Protein AF-A0A845TXY7-F1 (afdb_monomer_lite)

Secondary structure (DSSP, 8-state):
---HHHHHHHHHHSHHHHHHHHHHHHHHHHHHHHHIIIIIS-GGG--HHHHHHHHHHHHHHHHHHHHHHHHHHHH---HHHHHHHHHHHHHHHHHHHHHHHHHHHHHHHHHH--

pLDDT: mean 74.2, std 10.4, range [35.03, 87.12]

Structure (mmCIF, N/CA/C/O backbone):
data_AF-A0A845TXY7-F1
#
_entry.id   AF-A0A845TXY7-F1
#
loop_
_atom_site.group_PDB
_atom_site.id
_atom_site.type_symbol
_atom_site.label_atom_id
_atom_site.label_alt_id
_atom_site.label_comp_id
_atom_site.label_asym_id
_atom_site.label_entity_id
_atom_site.label_seq_id
_atom_site.pdbx_PDB_ins_code
_atom_site.Cartn_x
_atom_site.Cartn_y
_atom_site.Cartn_z
_atom_site.occupancy
_atom_site.B_iso_or_equiv
_atom_site.auth_seq_id
_atom_site.auth_comp_id
_atom_site.auth_asym_id
_atom_site.auth_atom_id
_atom_site.pdbx_PDB_model_num
ATOM 1 N N . MET A 1 1 ? -11.913 -11.405 26.473 1.00 35.03 1 MET A N 1
ATOM 2 C CA . MET A 1 1 ? -11.814 -12.202 25.232 1.00 35.03 1 MET A CA 1
ATOM 3 C C . MET A 1 1 ? -12.291 -11.321 24.087 1.00 35.03 1 MET A C 1
ATOM 5 O O . MET A 1 1 ? -13.487 -11.130 23.942 1.00 35.03 1 MET A O 1
ATOM 9 N N . THR A 1 2 ? -11.373 -10.673 23.369 1.00 49.81 2 THR A N 1
ATOM 10 C CA . THR A 1 2 ? -11.671 -9.786 22.231 1.00 49.81 2 THR A CA 1
ATOM 11 C C . THR A 1 2 ? -11.147 -10.458 20.974 1.00 49.81 2 THR A C 1
ATOM 13 O O . THR A 1 2 ? -9.968 -10.315 20.647 1.00 49.81 2 THR A O 1
ATOM 16 N N . ASP A 1 3 ? -11.985 -11.248 20.307 1.00 49.97 3 ASP A N 1
ATOM 17 C CA . ASP A 1 3 ? -11.569 -11.896 19.069 1.00 49.97 3 ASP A CA 1
ATOM 18 C C . ASP A 1 3 ? -11.337 -10.832 17.986 1.00 49.97 3 ASP A C 1
ATOM 20 O O . ASP A 1 3 ? -12.260 -10.075 17.671 1.00 49.97 3 ASP A O 1
ATOM 24 N N . PRO A 1 4 ? -10.149 -10.764 17.362 1.00 53.69 4 PRO A N 1
ATOM 25 C CA . PRO A 1 4 ? -9.841 -9.763 16.337 1.00 53.69 4 PRO A CA 1
ATOM 26 C C . PRO A 1 4 ? -10.760 -9.869 15.110 1.00 53.69 4 PRO A C 1
ATOM 28 O O . PRO A 1 4 ? -11.044 -8.864 14.460 1.00 53.69 4 PRO A O 1
ATOM 31 N N . ARG A 1 5 ? -11.314 -11.064 14.847 1.00 54.69 5 ARG A N 1
ATOM 32 C CA . ARG A 1 5 ? -12.347 -11.286 13.820 1.00 54.69 5 ARG A CA 1
ATOM 33 C C . ARG A 1 5 ? -13.632 -10.501 14.093 1.00 54.69 5 ARG A C 1
ATOM 35 O O . ARG A 1 5 ? -14.240 -9.993 13.157 1.00 54.69 5 ARG A O 1
ATOM 42 N N . SER A 1 6 ? -14.020 -10.362 15.362 1.00 56.22 6 SER A N 1
ATOM 43 C CA . SER A 1 6 ? -15.215 -9.600 15.749 1.00 56.22 6 SER A CA 1
ATOM 44 C C . SER A 1 6 ? -15.020 -8.090 15.590 1.00 56.22 6 SER A C 1
ATOM 46 O O . SER A 1 6 ? -15.964 -7.380 15.261 1.00 56.22 6 SER A O 1
ATOM 48 N N . LEU A 1 7 ? -13.783 -7.602 15.745 1.00 58.59 7 LEU A N 1
ATOM 49 C CA . LEU A 1 7 ? -13.455 -6.176 15.680 1.00 58.59 7 LEU A CA 1
ATOM 50 C C . LEU A 1 7 ? -13.459 -5.647 14.240 1.00 58.59 7 LEU A C 1
ATOM 52 O O . LEU A 1 7 ? -14.033 -4.592 13.985 1.00 58.59 7 LEU A O 1
ATOM 56 N N . MET A 1 8 ? -12.904 -6.399 13.281 1.00 62.66 8 MET A N 1
ATOM 57 C CA . MET A 1 8 ? -13.019 -6.049 11.855 1.00 62.66 8 MET A CA 1
ATOM 58 C C . MET A 1 8 ? -14.469 -6.104 11.366 1.00 62.66 8 MET A C 1
ATOM 60 O O . MET A 1 8 ? -14.888 -5.231 10.611 1.00 62.66 8 MET A O 1
ATOM 64 N N . HIS A 1 9 ? -15.249 -7.085 11.830 1.00 60.88 9 HIS A N 1
ATOM 65 C CA . HIS A 1 9 ? -16.682 -7.144 11.545 1.00 60.88 9 HIS A CA 1
ATOM 66 C C . HIS A 1 9 ? -17.422 -5.925 12.116 1.00 60.88 9 HIS A C 1
ATOM 68 O O . HIS A 1 9 ? -18.326 -5.398 11.476 1.00 60.88 9 HIS A O 1
ATOM 74 N N . LEU A 1 10 ? -17.022 -5.433 13.293 1.00 63.31 10 LEU A N 1
ATOM 75 C CA . LEU A 1 10 ? -17.614 -4.232 13.878 1.00 63.31 10 LEU A CA 1
ATOM 76 C C . LEU A 1 10 ? -17.296 -2.973 13.060 1.00 63.31 10 LEU A C 1
ATOM 78 O O . LEU A 1 10 ? -18.197 -2.188 12.782 1.00 63.31 10 LEU A O 1
ATOM 82 N N . VAL A 1 11 ? -16.053 -2.805 12.603 1.00 65.50 11 VAL A N 1
ATOM 83 C CA . VAL A 1 11 ? -15.690 -1.697 11.700 1.00 65.50 11 VAL A CA 1
ATOM 84 C C . VAL A 1 11 ? -16.461 -1.804 10.379 1.00 65.50 11 VAL A C 1
ATOM 86 O O . VAL A 1 11 ? -17.022 -0.813 9.920 1.00 65.50 11 VAL A O 1
ATOM 89 N N . ALA A 1 12 ? -16.585 -3.008 9.814 1.00 65.25 12 ALA A N 1
ATOM 90 C CA . ALA A 1 12 ? -17.370 -3.266 8.605 1.00 65.25 12 ALA A CA 1
ATOM 91 C C . ALA A 1 12 ? -18.883 -3.049 8.792 1.00 65.25 12 ALA A C 1
ATOM 93 O O . ALA A 1 12 ? -19.586 -2.794 7.821 1.00 65.25 12 ALA A O 1
ATOM 94 N N . SER A 1 13 ? -19.389 -3.140 10.025 1.00 67.69 13 SER A N 1
ATOM 95 C CA . SER A 1 13 ? -20.799 -2.870 10.332 1.00 67.69 13 SER A CA 1
ATOM 96 C C . SER A 1 13 ? -21.141 -1.375 10.331 1.00 67.69 13 SER A C 1
ATOM 98 O O . SER A 1 13 ? -22.309 -1.012 10.208 1.00 67.69 13 SER A O 1
ATOM 100 N N . THR A 1 14 ? -20.133 -0.499 10.414 1.00 72.81 14 THR A N 1
ATOM 101 C CA . THR A 1 14 ? -20.315 0.947 10.231 1.00 72.81 14 THR A CA 1
ATOM 102 C C . THR A 1 14 ? -20.292 1.291 8.741 1.00 72.81 14 THR A C 1
ATOM 104 O O . THR A 1 14 ? -19.435 0.801 8.006 1.00 72.81 14 THR A O 1
ATOM 107 N N . GLY A 1 15 ? -21.209 2.147 8.275 1.00 71.69 15 GLY A N 1
ATOM 108 C CA . GLY A 1 15 ? -21.285 2.518 6.854 1.00 71.69 15 GLY A CA 1
ATOM 109 C C . GLY A 1 15 ? -19.981 3.129 6.323 1.00 71.69 15 GLY A C 1
ATOM 110 O O . GLY A 1 15 ? -19.523 2.776 5.239 1.00 71.69 15 GLY A O 1
ATOM 111 N N . GLU A 1 16 ? -19.331 3.978 7.122 1.00 73.12 16 GLU A N 1
ATOM 112 C CA . GLU A 1 16 ? -18.047 4.603 6.775 1.00 73.12 16 GLU A CA 1
ATOM 113 C C . GLU A 1 16 ? -16.885 3.594 6.778 1.00 73.12 16 GLU A C 1
ATOM 115 O O . GLU A 1 16 ? -16.056 3.590 5.865 1.00 73.12 16 GLU A O 1
ATOM 120 N N . GLY A 1 17 ? -16.848 2.686 7.760 1.00 71.56 17 GLY A N 1
ATOM 121 C CA . GLY A 1 17 ? -15.834 1.633 7.841 1.00 71.56 17 GLY A CA 1
ATOM 122 C C . GLY A 1 17 ? -15.951 0.602 6.716 1.00 71.56 17 GLY A C 1
ATOM 123 O O . GLY A 1 17 ? -14.930 0.151 6.193 1.00 71.56 17 GLY A O 1
ATOM 124 N N . ALA A 1 18 ? -17.173 0.284 6.276 1.00 77.50 18 ALA A N 1
ATOM 125 C CA . ALA A 1 18 ? -17.415 -0.574 5.119 1.00 77.50 18 ALA A CA 1
ATOM 126 C C . ALA A 1 18 ? -16.847 0.038 3.831 1.00 77.50 18 ALA A C 1
ATOM 128 O O . ALA A 1 18 ? -16.133 -0.638 3.090 1.00 77.50 18 ALA A O 1
ATOM 129 N N . VAL A 1 19 ? -17.107 1.326 3.577 1.00 81.94 19 VAL A N 1
ATOM 130 C CA . VAL A 1 19 ? -16.578 2.034 2.397 1.00 81.94 19 VAL A CA 1
ATOM 131 C C . VAL A 1 19 ? -15.049 2.059 2.411 1.00 81.94 19 VAL A C 1
ATOM 133 O O . VAL A 1 19 ? -14.420 1.769 1.393 1.00 81.94 19 VAL A O 1
ATOM 136 N N . LEU A 1 20 ? -14.440 2.331 3.568 1.00 81.31 20 LEU A N 1
ATOM 137 C CA .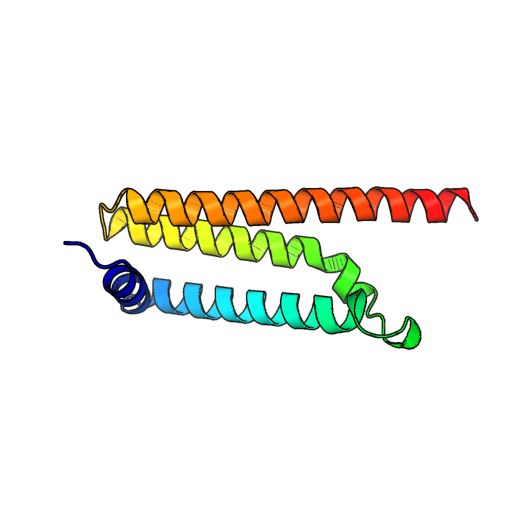 LEU A 1 20 ? -12.984 2.300 3.731 1.00 81.31 20 LEU A CA 1
ATOM 138 C C . LEU A 1 20 ? -12.390 0.908 3.485 1.00 81.31 20 LEU A C 1
ATOM 140 O O . LEU A 1 20 ? -11.307 0.804 2.914 1.00 81.31 20 LEU A O 1
ATOM 144 N N . LEU A 1 21 ? -13.074 -0.162 3.900 1.00 82.25 21 LEU A N 1
ATOM 145 C CA . LEU A 1 21 ? -12.654 -1.539 3.628 1.00 82.25 21 LEU A CA 1
ATOM 146 C C . LEU A 1 21 ? -12.728 -1.877 2.138 1.00 82.25 21 LEU A C 1
ATOM 148 O O . LEU A 1 21 ? -11.777 -2.440 1.599 1.00 82.25 21 LEU A O 1
ATOM 152 N N . TRP A 1 22 ? -13.807 -1.491 1.457 1.00 84.62 22 TRP A N 1
ATOM 153 C CA . TRP A 1 22 ? -13.936 -1.686 0.012 1.00 84.62 22 TRP A CA 1
ATOM 154 C C . TRP A 1 22 ? -12.880 -0.907 -0.775 1.00 84.62 22 TRP A C 1
ATOM 156 O O . TRP A 1 22 ? -12.277 -1.458 -1.695 1.00 84.62 22 TRP A O 1
ATOM 166 N N . LEU A 1 23 ? -12.597 0.339 -0.383 1.00 84.88 23 LEU A N 1
ATOM 167 C CA . LEU A 1 23 ? -11.507 1.136 -0.953 1.00 84.88 23 LEU A CA 1
ATOM 168 C C . LEU A 1 23 ? -10.147 0.472 -0.734 1.00 84.88 23 LEU A C 1
ATOM 170 O O . LEU A 1 23 ? -9.368 0.352 -1.678 1.00 84.88 23 LEU A O 1
ATOM 174 N N . LEU A 1 24 ? -9.876 -0.012 0.481 1.00 85.69 24 LEU A N 1
ATOM 175 C CA . LEU A 1 24 ? -8.639 -0.723 0.790 1.00 85.69 24 LEU A CA 1
ATOM 176 C C . LEU A 1 24 ? -8.492 -1.987 -0.070 1.00 85.69 24 LEU A C 1
ATOM 178 O O . LEU A 1 24 ? -7.418 -2.233 -0.615 1.00 85.69 24 LEU A O 1
ATOM 182 N N . MET A 1 25 ? -9.568 -2.761 -0.242 1.00 85.38 25 MET A N 1
ATOM 183 C CA . MET A 1 25 ? -9.566 -3.934 -1.117 1.00 85.38 25 MET A CA 1
ATOM 184 C C . MET A 1 25 ? -9.317 -3.564 -2.580 1.00 85.38 25 MET A C 1
ATOM 186 O O . MET A 1 25 ? -8.497 -4.206 -3.232 1.00 85.38 25 MET A O 1
ATOM 190 N N . ALA A 1 26 ? -9.975 -2.522 -3.092 1.00 86.81 26 ALA A N 1
ATOM 191 C CA . ALA A 1 26 ? -9.783 -2.060 -4.464 1.00 86.81 26 ALA A CA 1
ATOM 192 C C . ALA A 1 26 ? -8.334 -1.611 -4.719 1.00 86.81 26 ALA A C 1
ATOM 194 O O . ALA A 1 26 ? -7.749 -1.965 -5.744 1.00 86.81 26 ALA A O 1
ATOM 195 N N . LEU A 1 27 ? -7.729 -0.891 -3.768 1.00 87.12 27 LEU A N 1
ATOM 196 C CA . LEU A 1 27 ? -6.322 -0.492 -3.841 1.00 87.12 27 LEU A CA 1
ATOM 197 C C . LEU A 1 27 ? -5.375 -1.698 -3.720 1.00 87.12 27 LEU A C 1
ATOM 199 O O . LEU A 1 27 ? -4.374 -1.775 -4.426 1.00 87.12 27 LEU A O 1
ATOM 203 N N . GLY A 1 28 ? -5.687 -2.668 -2.859 1.00 83.00 28 GLY A N 1
ATOM 204 C CA . GLY A 1 28 ? -4.910 -3.904 -2.744 1.00 83.00 28 GLY A CA 1
ATOM 205 C C . GLY A 1 28 ? -4.899 -4.701 -4.050 1.00 83.00 28 GLY A C 1
ATOM 206 O O . GLY A 1 28 ? -3.840 -5.132 -4.508 1.00 83.00 28 GLY A O 1
ATOM 207 N N . VAL A 1 29 ? -6.062 -4.834 -4.694 1.00 86.94 29 VAL A N 1
ATOM 208 C CA . VAL A 1 29 ? -6.196 -5.489 -6.002 1.00 86.94 29 VAL A CA 1
ATOM 209 C C . VAL A 1 29 ? -5.439 -4.720 -7.083 1.00 86.94 29 VAL A C 1
ATOM 211 O O . VAL A 1 29 ? -4.754 -5.343 -7.890 1.00 86.94 29 VAL A O 1
ATOM 214 N N . SER A 1 30 ? -5.499 -3.385 -7.096 1.00 84.00 30 SER A N 1
ATOM 215 C CA . SER A 1 30 ? -4.787 -2.595 -8.106 1.00 84.00 30 SER A CA 1
ATOM 216 C C . SER A 1 30 ? -3.266 -2.710 -7.979 1.00 84.00 30 SER A C 1
ATOM 218 O O . SER A 1 30 ? -2.596 -2.839 -9.001 1.00 84.00 30 SER A O 1
ATOM 220 N N . ILE A 1 31 ? -2.715 -2.767 -6.760 1.00 84.19 31 ILE A N 1
ATOM 221 C CA . ILE A 1 31 ? -1.282 -3.044 -6.557 1.00 84.19 31 ILE A CA 1
ATOM 222 C C . ILE A 1 31 ? -0.914 -4.461 -6.959 1.00 84.19 31 ILE A C 1
ATOM 224 O O . ILE A 1 31 ? 0.152 -4.673 -7.529 1.00 84.19 31 ILE A O 1
ATOM 228 N N . TRP A 1 32 ? -1.771 -5.436 -6.668 1.00 85.50 32 TRP A N 1
ATOM 229 C CA . TRP A 1 32 ? -1.509 -6.809 -7.071 1.00 85.50 32 TRP A CA 1
ATOM 230 C C . TRP A 1 32 ? -1.465 -6.940 -8.598 1.00 85.50 32 TRP A C 1
ATOM 232 O O . TRP A 1 32 ? -0.529 -7.523 -9.137 1.00 85.50 32 TRP A O 1
ATOM 242 N N . ILE A 1 33 ? -2.419 -6.321 -9.300 1.00 84.88 33 ILE A N 1
ATOM 243 C CA . ILE A 1 33 ? -2.432 -6.251 -10.766 1.00 84.88 33 ILE A CA 1
ATOM 244 C C . ILE A 1 33 ? -1.185 -5.525 -11.285 1.00 84.88 33 ILE A C 1
ATOM 246 O O . ILE A 1 33 ? -0.541 -6.023 -12.207 1.00 84.88 33 ILE A O 1
ATOM 250 N N . ASP A 1 34 ? -0.815 -4.389 -10.686 1.00 81.94 34 ASP A N 1
ATOM 251 C CA . ASP A 1 34 ? 0.397 -3.650 -11.053 1.00 81.94 34 ASP A CA 1
ATOM 252 C C . ASP A 1 34 ? 1.647 -4.528 -10.913 1.00 81.94 34 ASP A C 1
ATOM 254 O O . ASP A 1 34 ? 2.419 -4.642 -11.860 1.00 81.94 34 ASP A O 1
ATOM 258 N N . ALA A 1 35 ? 1.806 -5.223 -9.784 1.00 80.56 35 ALA A N 1
ATOM 259 C CA . ALA A 1 35 ? 2.925 -6.131 -9.547 1.00 80.56 35 ALA A CA 1
ATOM 260 C C . ALA A 1 35 ? 2.945 -7.303 -10.543 1.00 80.56 35 ALA A C 1
ATOM 262 O O . ALA A 1 35 ? 3.996 -7.656 -11.067 1.00 80.56 35 ALA A O 1
ATOM 263 N N . VAL A 1 36 ? 1.792 -7.888 -10.877 1.00 83.56 36 VAL A N 1
ATOM 264 C CA . VAL A 1 36 ? 1.723 -8.968 -11.875 1.00 83.56 36 VAL A CA 1
ATOM 265 C C . VAL A 1 36 ? 2.129 -8.465 -13.264 1.00 83.56 36 VAL A C 1
ATOM 267 O O . VAL A 1 36 ? 2.920 -9.111 -13.949 1.00 83.56 36 VAL A O 1
ATOM 270 N N . ILE A 1 37 ? 1.626 -7.303 -13.683 1.00 82.25 37 ILE A N 1
ATOM 271 C CA . ILE A 1 37 ? 1.900 -6.739 -15.014 1.00 82.25 37 ILE A CA 1
ATOM 272 C C . ILE A 1 37 ? 3.348 -6.268 -15.152 1.00 82.25 37 ILE A C 1
ATOM 274 O O . ILE A 1 37 ? 3.937 -6.395 -16.225 1.00 82.25 37 ILE A O 1
ATOM 278 N N . ASN A 1 38 ? 3.918 -5.726 -14.082 1.00 77.00 38 ASN A N 1
ATOM 279 C CA . ASN A 1 38 ? 5.176 -4.998 -14.158 1.00 77.00 38 ASN A CA 1
ATOM 280 C C . ASN A 1 38 ? 6.375 -5.726 -13.553 1.00 77.00 38 ASN A C 1
ATOM 282 O O . ASN A 1 38 ? 7.496 -5.463 -13.984 1.00 77.00 38 ASN A O 1
ATOM 286 N N . ASP A 1 39 ? 6.146 -6.632 -12.601 1.00 77.44 39 ASP A N 1
ATOM 287 C CA . ASP A 1 39 ? 7.212 -7.383 -11.933 1.00 77.44 39 ASP A CA 1
ATOM 288 C C . ASP A 1 39 ? 7.266 -8.853 -12.412 1.00 77.44 39 ASP A C 1
ATOM 290 O O . ASP A 1 39 ? 8.329 -9.470 -12.355 1.00 77.44 39 ASP A O 1
ATOM 294 N N . LEU A 1 40 ? 6.155 -9.424 -12.915 1.00 79.94 40 LEU A N 1
ATOM 295 C CA . LEU A 1 40 ? 6.080 -10.841 -13.324 1.00 79.94 40 LEU A CA 1
ATOM 296 C C . LEU A 1 40 ? 6.058 -11.064 -14.849 1.00 79.94 40 LEU A C 1
ATOM 298 O O . LEU A 1 40 ? 6.560 -12.078 -15.339 1.00 79.94 40 LEU A O 1
ATOM 302 N N . LEU A 1 41 ? 5.450 -10.154 -15.613 1.00 77.94 41 LEU A N 1
ATOM 303 C CA . LEU A 1 41 ? 5.302 -10.283 -17.065 1.00 77.94 41 LEU A CA 1
ATOM 304 C C . LEU A 1 41 ? 6.545 -9.762 -17.820 1.00 77.94 41 LEU A C 1
ATOM 306 O O . LEU A 1 41 ? 7.241 -8.868 -17.351 1.00 77.94 41 LEU A O 1
ATOM 310 N N . PRO A 1 42 ? 6.848 -10.299 -19.018 1.00 74.44 42 PRO A N 1
ATOM 311 C CA . PRO A 1 42 ? 8.003 -9.870 -19.797 1.00 74.44 42 PRO A CA 1
ATOM 312 C C . PRO A 1 42 ? 7.857 -8.422 -20.285 1.00 74.44 42 PRO A C 1
ATOM 314 O O . PRO A 1 42 ? 6.752 -7.969 -20.590 1.00 74.44 42 PRO A O 1
ATOM 317 N N . HIS A 1 43 ? 8.999 -7.749 -20.473 1.00 69.19 43 HIS A N 1
ATOM 318 C CA . HIS A 1 43 ? 9.152 -6.299 -20.707 1.00 69.19 43 HIS A CA 1
ATOM 319 C C . HIS A 1 43 ? 8.195 -5.651 -21.727 1.00 69.19 43 HIS A C 1
ATOM 321 O O . HIS A 1 43 ? 7.869 -4.471 -21.626 1.00 69.19 43 HIS A O 1
ATOM 327 N N . ARG A 1 44 ? 7.706 -6.433 -22.693 1.00 70.62 44 ARG A N 1
ATOM 328 C CA . ARG A 1 44 ? 6.716 -6.041 -23.709 1.00 70.62 44 ARG A CA 1
ATOM 329 C C . ARG A 1 44 ? 5.337 -5.649 -23.156 1.00 70.62 44 ARG A C 1
ATOM 331 O O . ARG A 1 44 ? 4.625 -4.919 -23.833 1.00 70.62 44 ARG A O 1
ATOM 338 N N . PHE A 1 45 ? 4.966 -6.111 -21.962 1.00 74.69 45 PHE A N 1
ATOM 339 C CA . PHE A 1 45 ? 3.677 -5.798 -21.328 1.00 74.69 45 PHE A CA 1
ATOM 340 C C . PHE A 1 45 ? 3.787 -4.760 -20.204 1.00 74.69 45 PHE A C 1
ATOM 342 O O . PHE A 1 45 ? 2.789 -4.472 -19.549 1.00 74.69 45 PHE A O 1
ATOM 349 N N . HIS A 1 46 ? 4.972 -4.178 -19.988 1.00 76.25 46 HIS A N 1
ATOM 350 C CA . HIS A 1 46 ? 5.181 -3.230 -18.897 1.00 76.25 46 HIS A CA 1
ATOM 351 C C . HIS A 1 46 ? 4.339 -1.972 -19.087 1.00 76.25 46 HIS A C 1
ATOM 353 O O . HIS A 1 46 ? 4.508 -1.202 -20.040 1.00 76.25 46 HIS A O 1
ATOM 359 N N . TRP A 1 47 ? 3.484 -1.710 -18.109 1.00 74.94 47 TRP A N 1
ATOM 360 C CA . TRP A 1 47 ? 2.633 -0.542 -18.085 1.00 74.94 47 TRP A CA 1
ATOM 361 C C . TRP A 1 47 ? 3.317 0.595 -17.321 1.00 74.94 47 TRP A C 1
ATOM 363 O O . TRP A 1 47 ? 3.090 0.843 -16.138 1.00 74.94 47 TRP A O 1
ATOM 373 N N . ARG A 1 48 ? 4.179 1.326 -18.036 1.00 71.94 48 ARG A N 1
ATOM 374 C CA . ARG A 1 48 ? 4.991 2.442 -17.509 1.00 71.94 48 ARG A CA 1
ATOM 375 C C . ARG A 1 48 ? 4.222 3.509 -16.700 1.00 71.94 48 ARG A C 1
ATOM 377 O O . ARG A 1 48 ? 4.759 3.941 -15.678 1.00 71.94 48 ARG A O 1
ATOM 384 N N . PRO A 1 49 ? 3.017 3.977 -17.092 1.00 71.94 49 PRO A N 1
ATOM 385 C CA . PRO A 1 49 ? 2.270 4.938 -16.278 1.00 71.94 49 PRO A CA 1
ATOM 386 C C . PRO A 1 49 ? 1.744 4.334 -14.968 1.00 71.94 49 PRO A C 1
ATOM 388 O O . PRO A 1 49 ? 1.779 5.032 -13.957 1.00 71.94 49 PRO A O 1
ATOM 391 N N . ALA A 1 50 ? 1.339 3.057 -14.953 1.00 68.25 50 ALA A N 1
ATOM 392 C CA . ALA A 1 50 ? 0.928 2.363 -13.729 1.00 68.25 50 ALA A CA 1
ATOM 393 C C . ALA A 1 50 ? 2.110 2.227 -12.754 1.00 68.25 50 ALA A C 1
ATOM 395 O O . ALA A 1 50 ? 1.993 2.634 -11.598 1.00 68.25 50 ALA A O 1
ATOM 396 N N . LEU A 1 51 ? 3.297 1.869 -13.273 1.00 69.62 51 LEU A N 1
ATOM 397 C CA . LEU A 1 51 ? 4.563 1.976 -12.540 1.00 69.62 51 LEU A CA 1
ATOM 398 C C . LEU A 1 51 ? 4.684 3.375 -11.919 1.00 69.62 51 LEU A C 1
ATOM 400 O O . LEU A 1 51 ? 4.835 3.520 -10.708 1.00 69.62 51 LEU A O 1
ATOM 404 N N . ARG A 1 52 ? 4.624 4.430 -12.737 1.00 70.56 52 ARG A N 1
ATOM 405 C CA . ARG A 1 52 ? 4.898 5.794 -12.272 1.00 70.56 52 ARG A CA 1
ATOM 406 C C . ARG A 1 52 ? 3.958 6.234 -11.149 1.00 70.56 52 ARG A C 1
ATOM 408 O O . ARG A 1 52 ? 4.384 7.037 -10.332 1.00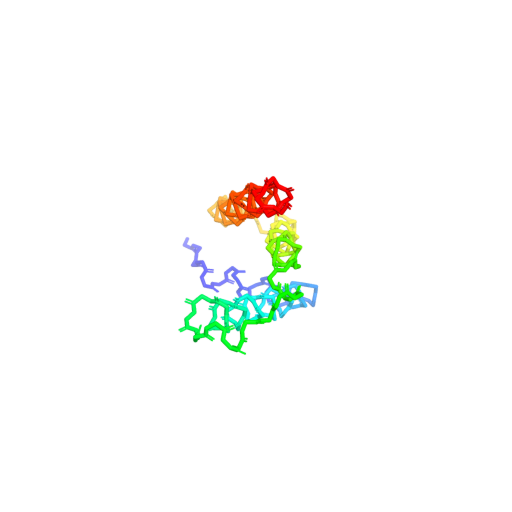 70.56 52 ARG A O 1
ATOM 415 N N . GLN A 1 53 ? 2.736 5.711 -11.080 1.00 77.00 53 GLN A N 1
ATOM 416 C CA . GLN A 1 53 ? 1.736 6.087 -10.077 1.00 77.00 53 GLN A CA 1
ATOM 417 C C . GLN A 1 53 ? 1.659 5.139 -8.864 1.00 77.00 53 GLN A C 1
ATOM 419 O O . GLN A 1 53 ? 0.959 5.458 -7.905 1.00 77.00 53 GLN A O 1
ATOM 424 N N . ARG A 1 54 ? 2.408 4.026 -8.842 1.00 77.38 54 ARG A N 1
ATOM 425 C CA . ARG A 1 54 ? 2.366 3.003 -7.773 1.00 77.38 54 ARG A CA 1
ATOM 426 C C . ARG A 1 54 ? 2.550 3.571 -6.360 1.00 77.38 54 ARG A C 1
ATOM 428 O O . ARG A 1 54 ? 1.842 3.174 -5.437 1.00 77.38 54 ARG A O 1
ATOM 435 N N . HIS A 1 55 ? 3.432 4.556 -6.191 1.00 76.94 55 HIS A N 1
ATOM 436 C CA . HIS A 1 55 ? 3.670 5.213 -4.901 1.00 76.94 55 HIS A CA 1
ATOM 437 C C . HIS A 1 55 ? 2.446 5.981 -4.367 1.00 76.94 55 HIS A C 1
ATOM 439 O O . HIS A 1 55 ? 2.227 5.999 -3.158 1.00 76.94 55 HIS A O 1
ATOM 445 N N . PHE A 1 56 ? 1.608 6.556 -5.240 1.00 79.31 56 PHE A N 1
ATOM 446 C CA . PHE A 1 56 ? 0.343 7.178 -4.829 1.00 79.31 56 PHE A CA 1
ATOM 447 C C . PHE A 1 56 ? -0.673 6.135 -4.360 1.00 79.31 56 PHE A C 1
ATOM 449 O O . PHE A 1 56 ? -1.391 6.379 -3.394 1.00 79.31 56 PHE A O 1
ATOM 456 N N . ILE A 1 57 ? -0.706 4.960 -4.996 1.00 81.75 57 ILE A N 1
ATOM 457 C CA . ILE A 1 57 ? -1.596 3.857 -4.604 1.00 81.75 57 ILE A CA 1
ATOM 458 C C . ILE A 1 57 ? -1.179 3.298 -3.235 1.00 81.75 57 ILE A C 1
ATOM 460 O O . ILE A 1 57 ? -2.028 3.061 -2.376 1.00 81.75 57 ILE A O 1
ATOM 464 N N . LEU A 1 58 ? 0.129 3.156 -2.991 1.00 81.50 58 LEU A N 1
ATOM 465 C CA . LEU A 1 58 ? 0.660 2.751 -1.686 1.00 81.50 58 LEU A CA 1
ATOM 466 C C . LEU A 1 58 ? 0.344 3.786 -0.595 1.00 81.50 58 LEU A C 1
ATOM 468 O O . LEU A 1 58 ? -0.111 3.417 0.487 1.00 81.50 58 LEU A O 1
ATOM 472 N N . ALA A 1 59 ? 0.514 5.078 -0.887 1.00 81.81 59 ALA A N 1
ATOM 473 C CA . ALA A 1 59 ? 0.154 6.151 0.037 1.00 81.81 59 ALA A CA 1
ATOM 474 C C . ALA A 1 59 ? -1.357 6.172 0.343 1.00 81.81 59 ALA A C 1
ATOM 476 O O . ALA A 1 59 ? -1.751 6.322 1.499 1.00 81.81 59 ALA A O 1
ATOM 477 N N . ALA A 1 60 ? -2.206 5.953 -0.666 1.00 83.69 60 ALA A N 1
ATOM 478 C CA . ALA A 1 60 ? -3.651 5.838 -0.486 1.00 83.69 60 ALA A CA 1
ATOM 479 C C . ALA A 1 60 ? -4.026 4.635 0.400 1.00 83.69 60 ALA A C 1
ATOM 481 O O . ALA A 1 60 ? -4.894 4.757 1.261 1.00 83.69 60 ALA A O 1
ATOM 482 N N . MET A 1 61 ? -3.335 3.497 0.266 1.00 82.81 61 MET A N 1
ATOM 483 C CA . MET A 1 61 ? -3.542 2.352 1.160 1.00 82.81 61 MET A CA 1
ATOM 484 C C . MET A 1 61 ? -3.154 2.651 2.604 1.00 82.81 61 MET A C 1
ATOM 486 O O . MET A 1 61 ? -3.904 2.314 3.520 1.00 82.81 61 MET A O 1
ATOM 490 N N . ALA A 1 62 ? -2.011 3.304 2.821 1.00 82.50 62 ALA A N 1
ATOM 491 C CA . ALA A 1 62 ? -1.609 3.726 4.158 1.00 82.50 62 ALA A CA 1
ATOM 492 C C . ALA A 1 62 ? -2.640 4.684 4.776 1.00 82.50 62 ALA A C 1
ATOM 494 O O . ALA A 1 62 ? -2.994 4.536 5.946 1.00 82.50 62 ALA A O 1
ATOM 495 N N . PHE A 1 63 ? -3.188 5.607 3.978 1.00 84.88 63 PHE A N 1
ATOM 496 C CA . PHE A 1 63 ? -4.270 6.487 4.411 1.00 84.88 63 PHE A CA 1
ATOM 497 C C . PHE A 1 63 ? -5.529 5.708 4.811 1.00 84.88 63 PHE A C 1
ATOM 499 O O . PHE A 1 63 ? -6.080 5.970 5.877 1.00 84.88 63 PHE A O 1
ATOM 506 N N . CYS A 1 64 ? -5.955 4.708 4.030 1.00 83.38 64 CYS A N 1
ATOM 507 C CA . CYS A 1 64 ? -7.093 3.855 4.390 1.00 83.38 64 CYS A CA 1
ATOM 508 C C . CYS A 1 64 ? -6.885 3.143 5.736 1.00 83.38 64 CYS A C 1
ATOM 510 O O . CYS A 1 64 ? -7.814 3.088 6.540 1.00 83.38 64 CYS A O 1
ATOM 512 N N . TYR A 1 65 ? -5.675 2.654 6.023 1.00 81.12 65 TYR A N 1
ATOM 513 C CA . TYR A 1 65 ? -5.362 2.040 7.317 1.00 81.12 65 TYR A CA 1
ATOM 514 C C . TYR A 1 65 ? -5.410 3.036 8.486 1.00 81.12 65 TYR A C 1
ATOM 516 O O . TYR A 1 65 ? -5.928 2.704 9.552 1.00 81.12 65 TYR A O 1
ATOM 524 N N . VAL A 1 66 ? -4.932 4.270 8.296 1.00 81.62 66 VAL A N 1
ATOM 525 C CA . VAL A 1 66 ? -5.011 5.333 9.318 1.00 81.62 66 VAL A CA 1
ATOM 526 C C . VAL A 1 66 ? -6.450 5.834 9.505 1.00 81.62 66 VAL A C 1
ATOM 528 O O . VAL A 1 66 ? -6.874 6.108 10.625 1.00 81.62 66 VAL A O 1
ATOM 531 N N . ALA A 1 67 ? -7.246 5.905 8.441 1.00 81.19 67 ALA A N 1
ATOM 532 C CA . ALA A 1 67 ? -8.663 6.247 8.535 1.00 81.19 67 ALA A CA 1
ATOM 533 C C . ALA A 1 67 ? -9.459 5.157 9.279 1.00 81.19 67 ALA A C 1
ATOM 535 O O . ALA A 1 67 ? -10.285 5.467 10.136 1.00 81.19 67 ALA A O 1
ATOM 536 N N . GLN A 1 68 ? -9.161 3.876 9.035 1.00 76.31 68 GLN A N 1
ATOM 537 C CA . GLN A 1 68 ? -9.738 2.765 9.801 1.00 76.31 68 GLN A CA 1
ATOM 538 C C . GLN A 1 68 ? -9.310 2.790 11.274 1.00 76.31 68 GLN A C 1
ATOM 540 O O . GLN A 1 68 ? -10.125 2.486 12.142 1.00 76.31 68 GLN A O 1
ATOM 545 N N . LEU A 1 69 ? -8.074 3.210 11.572 1.00 76.62 69 LEU A N 1
ATOM 546 C CA . LEU A 1 69 ? -7.608 3.448 12.942 1.00 76.62 69 LEU A CA 1
ATOM 547 C C . LEU A 1 69 ? -8.462 4.508 13.648 1.00 76.62 69 LEU A C 1
ATOM 549 O O . LEU A 1 69 ? -8.831 4.310 14.800 1.00 76.62 69 LEU A O 1
ATOM 553 N N . TYR A 1 70 ? -8.788 5.610 12.967 1.00 74.25 70 TYR A N 1
ATOM 554 C CA . TYR A 1 70 ? -9.635 6.669 13.518 1.00 74.25 70 TYR A CA 1
ATOM 555 C C . TYR A 1 70 ? -11.033 6.135 13.857 1.00 74.25 70 TYR A C 1
ATOM 557 O O . TYR A 1 70 ? -11.487 6.266 14.992 1.00 74.25 70 TYR A O 1
ATOM 565 N N . VAL A 1 71 ? -11.676 5.434 12.917 1.00 72.88 71 VAL A N 1
ATOM 566 C CA . VAL A 1 71 ? -12.990 4.806 13.146 1.00 72.88 71 VAL A CA 1
ATOM 567 C C . VAL A 1 71 ? -12.925 3.786 14.287 1.00 72.88 71 VAL A C 1
ATOM 569 O O . VAL A 1 71 ? -13.817 3.749 15.135 1.00 72.88 71 VAL A O 1
ATOM 572 N N . ALA A 1 72 ? -11.862 2.981 14.351 1.00 68.94 72 ALA A N 1
ATOM 573 C CA . ALA A 1 72 ? -11.669 2.004 15.412 1.00 68.94 72 ALA A CA 1
ATOM 574 C C . ALA A 1 72 ? -11.434 2.663 16.777 1.00 68.94 72 ALA A C 1
ATOM 576 O O . ALA A 1 72 ? -12.023 2.218 17.749 1.00 68.94 72 ALA A O 1
ATOM 577 N N . PHE A 1 73 ? -10.640 3.732 16.867 1.00 69.50 73 PHE A N 1
ATOM 578 C CA . PHE A 1 73 ? -10.340 4.414 18.129 1.00 69.50 73 PHE A CA 1
ATOM 579 C C . PHE A 1 73 ? -11.582 5.047 18.766 1.00 69.50 73 PHE A C 1
ATOM 581 O O . PHE A 1 73 ? -11.765 4.948 19.978 1.00 69.50 73 PHE A O 1
ATOM 588 N N . PHE A 1 74 ? -12.456 5.655 17.957 1.00 68.75 74 PHE A N 1
ATOM 589 C CA . PHE A 1 74 ? -13.690 6.274 18.452 1.00 68.75 74 PHE A CA 1
ATOM 590 C C . PHE A 1 74 ? -14.777 5.260 18.825 1.00 68.75 74 PHE A C 1
ATOM 592 O O . PHE A 1 74 ? -15.587 5.544 19.703 1.00 68.75 74 PHE A O 1
ATOM 599 N N . ASN A 1 75 ? -14.788 4.078 18.200 1.00 63.91 75 ASN A N 1
ATOM 600 C CA . ASN A 1 75 ? -15.801 3.055 18.467 1.00 63.91 75 ASN A CA 1
ATOM 601 C C . ASN A 1 75 ? -15.339 1.968 19.456 1.00 63.91 75 ASN A C 1
ATOM 603 O O . ASN A 1 75 ? -16.170 1.358 20.126 1.00 63.91 75 ASN A O 1
ATOM 607 N N . LEU A 1 76 ? -14.035 1.672 19.537 1.00 60.22 76 LEU A N 1
ATOM 608 C CA . LEU A 1 76 ? -13.487 0.482 20.198 1.00 60.22 76 LEU A CA 1
ATOM 609 C C . LEU A 1 76 ? -12.111 0.752 20.830 1.00 60.22 76 LEU A C 1
ATOM 611 O O . LEU A 1 76 ? -11.095 0.896 20.153 1.00 60.22 76 LEU A O 1
ATOM 615 N N . GLN A 1 77 ? -12.038 0.700 22.161 1.00 60.06 77 GLN A N 1
ATOM 616 C CA . GLN A 1 77 ? -10.790 0.844 22.926 1.00 60.06 77 GLN A CA 1
ATOM 617 C C . GLN A 1 77 ? -9.949 -0.450 22.939 1.00 60.06 77 GLN A C 1
ATOM 619 O O . GLN A 1 77 ? -9.671 -1.027 23.989 1.00 60.06 77 GLN A O 1
ATOM 624 N N . SER A 1 78 ? -9.545 -0.942 21.766 1.00 65.06 78 SER A N 1
ATOM 625 C CA . SER A 1 78 ? -8.664 -2.111 21.636 1.00 65.06 78 SER A CA 1
ATOM 626 C C . SER A 1 78 ? -7.244 -1.689 21.257 1.00 65.06 78 SER A C 1
ATOM 628 O O . SER A 1 78 ? -6.954 -1.381 20.100 1.00 65.06 78 SER A O 1
ATOM 630 N N . VAL A 1 79 ? -6.329 -1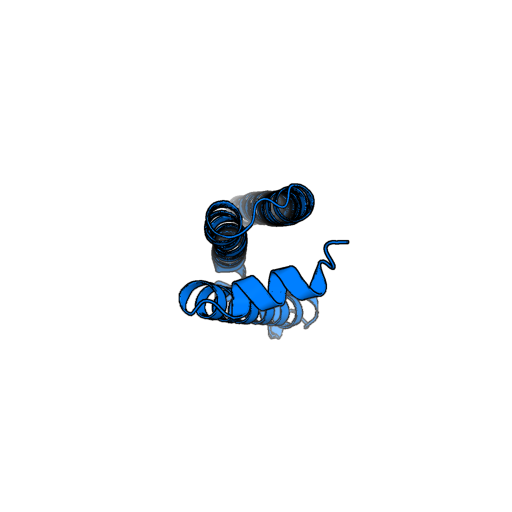.730 22.232 1.00 70.38 79 VAL A N 1
ATOM 631 C CA . VAL A 1 79 ? -4.899 -1.414 22.035 1.00 70.38 79 VAL A CA 1
ATOM 632 C C . VAL A 1 79 ? -4.251 -2.336 20.990 1.00 70.38 79 VAL A C 1
ATOM 634 O O . VAL A 1 79 ? -3.414 -1.897 20.205 1.00 70.38 79 VAL A O 1
ATOM 637 N N . GLY A 1 80 ? -4.668 -3.606 20.929 1.00 71.69 80 GLY A N 1
ATOM 638 C CA . GLY A 1 80 ? -4.139 -4.568 19.957 1.00 71.69 80 GLY A CA 1
ATOM 639 C C . GLY A 1 80 ? -4.510 -4.231 18.511 1.00 71.69 80 GLY A C 1
ATOM 640 O O . GLY A 1 80 ? -3.676 -4.350 17.615 1.00 71.69 80 GLY A O 1
ATOM 641 N N . LEU A 1 81 ? -5.737 -3.751 18.280 1.00 70.00 81 LEU A N 1
ATOM 642 C CA . LEU A 1 81 ? -6.178 -3.325 16.949 1.00 70.00 81 LEU A CA 1
ATOM 643 C C . LEU A 1 81 ? -5.448 -2.048 16.503 1.00 70.00 81 LEU A C 1
ATOM 645 O O . LEU A 1 81 ? -5.089 -1.898 15.337 1.00 70.00 81 LEU A O 1
ATOM 649 N N . LEU A 1 82 ? -5.185 -1.157 17.460 1.00 73.50 82 LEU A N 1
ATOM 650 C CA . LEU A 1 82 ? -4.460 0.090 17.252 1.00 73.50 82 LEU A CA 1
ATOM 651 C C . LEU A 1 82 ? -3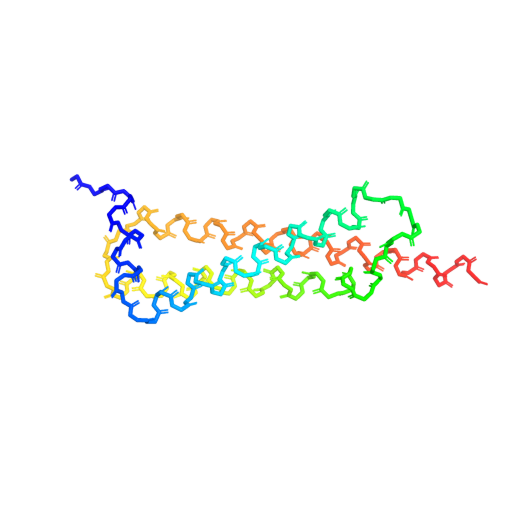.020 -0.172 16.789 1.00 73.50 82 LEU A C 1
ATOM 653 O O . LEU A 1 82 ? -2.585 0.369 15.772 1.00 73.50 82 LEU A O 1
ATOM 657 N N . LEU A 1 83 ? -2.309 -1.073 17.474 1.00 79.69 83 LEU A N 1
ATOM 658 C CA . LEU A 1 83 ? -0.966 -1.498 17.073 1.00 79.69 83 LEU A CA 1
ATOM 659 C C . LEU A 1 83 ? -0.961 -2.169 15.695 1.00 79.69 83 LEU A C 1
ATOM 661 O O . LEU A 1 83 ? -0.079 -1.880 14.891 1.00 79.69 83 LEU A O 1
ATOM 665 N N . TYR A 1 84 ? -1.954 -3.013 15.395 1.00 80.94 84 TYR A N 1
ATOM 666 C CA . TYR A 1 84 ? -2.073 -3.660 14.087 1.00 80.94 84 TYR A CA 1
ATOM 667 C C . TYR A 1 84 ? -2.204 -2.641 12.947 1.00 80.94 84 TYR A C 1
ATOM 669 O O . TYR A 1 84 ? -1.485 -2.732 11.951 1.00 80.94 84 TYR A O 1
ATOM 677 N N . TYR A 1 85 ? -3.086 -1.651 13.081 1.00 80.00 85 TYR A N 1
ATOM 678 C CA . TYR A 1 85 ? -3.293 -0.651 12.034 1.00 80.00 85 TYR A CA 1
ATOM 679 C C . TYR A 1 85 ? -2.103 0.297 11.871 1.00 80.00 85 TYR A C 1
ATOM 681 O O . TYR A 1 85 ? -1.694 0.554 10.738 1.00 80.00 85 TYR A O 1
ATOM 689 N N . ILE A 1 86 ? -1.498 0.759 12.972 1.00 82.81 86 ILE A N 1
ATOM 690 C CA . ILE A 1 86 ? -0.281 1.586 12.914 1.00 82.81 86 ILE A CA 1
ATOM 691 C C . ILE A 1 86 ? 0.859 0.813 12.256 1.00 82.81 86 ILE A C 1
ATOM 693 O O . ILE A 1 86 ? 1.549 1.355 11.396 1.00 82.81 86 ILE A O 1
ATOM 697 N N . TRP A 1 87 ? 1.042 -0.456 12.623 1.00 84.00 87 TRP A N 1
ATOM 698 C CA . TRP A 1 87 ? 2.085 -1.298 12.049 1.00 84.00 87 TRP A CA 1
ATOM 699 C C . TRP A 1 87 ? 1.913 -1.481 10.538 1.00 84.00 87 TRP A C 1
ATOM 701 O O . TRP A 1 87 ? 2.866 -1.281 9.785 1.00 84.00 87 TRP A O 1
ATOM 711 N N . ASN A 1 88 ? 0.699 -1.801 10.078 1.00 83.31 88 ASN A N 1
ATOM 712 C CA . ASN A 1 88 ? 0.424 -1.948 8.647 1.00 83.31 88 ASN A CA 1
ATOM 713 C C . ASN A 1 88 ? 0.614 -0.629 7.889 1.00 83.31 88 ASN A C 1
ATOM 715 O O . ASN A 1 88 ? 1.255 -0.619 6.838 1.00 83.31 88 ASN A O 1
ATOM 719 N N . ALA A 1 89 ? 0.132 0.489 8.438 1.00 83.25 89 ALA A N 1
ATOM 720 C CA . ALA A 1 89 ? 0.336 1.804 7.838 1.00 83.25 89 ALA A CA 1
ATOM 721 C C . ALA A 1 89 ? 1.831 2.157 7.737 1.00 83.25 89 ALA A C 1
ATOM 723 O O . ALA A 1 89 ? 2.292 2.584 6.679 1.00 83.25 89 ALA A O 1
ATOM 724 N N . ALA A 1 90 ? 2.606 1.921 8.800 1.00 85.12 90 ALA A N 1
ATOM 725 C CA . ALA A 1 90 ? 4.043 2.178 8.824 1.00 85.12 90 ALA A CA 1
ATOM 726 C C . ALA A 1 90 ? 4.802 1.313 7.805 1.00 85.12 90 ALA A C 1
ATOM 728 O O . ALA A 1 90 ? 5.648 1.831 7.077 1.00 85.12 90 ALA A O 1
ATOM 729 N N . MET A 1 91 ? 4.470 0.022 7.704 1.00 85.50 91 MET A N 1
ATOM 730 C CA . MET A 1 91 ? 5.086 -0.888 6.735 1.00 85.50 91 MET A CA 1
ATOM 731 C C . MET A 1 91 ? 4.783 -0.490 5.290 1.00 85.50 91 MET A C 1
ATOM 733 O O . MET A 1 91 ? 5.697 -0.424 4.469 1.00 85.50 91 MET A O 1
ATOM 737 N N . ILE A 1 92 ? 3.528 -0.162 4.974 1.00 85.75 92 ILE A N 1
ATOM 738 C CA . ILE A 1 92 ? 3.140 0.265 3.622 1.00 85.75 92 ILE A CA 1
ATOM 739 C C . ILE A 1 92 ? 3.822 1.584 3.257 1.00 85.75 92 ILE A C 1
ATOM 741 O O . ILE A 1 92 ? 4.327 1.718 2.143 1.00 85.75 92 ILE A O 1
ATOM 745 N N . MET A 1 93 ? 3.917 2.529 4.196 1.00 83.25 93 MET A N 1
ATOM 746 C CA . MET A 1 93 ? 4.656 3.774 3.981 1.00 83.25 93 MET A CA 1
ATOM 747 C C . MET A 1 93 ? 6.151 3.530 3.775 1.00 83.25 93 MET A C 1
ATOM 749 O O . MET A 1 93 ? 6.739 4.126 2.876 1.00 83.25 93 MET A O 1
ATOM 753 N N . ALA A 1 94 ? 6.773 2.639 4.551 1.00 84.69 94 ALA A N 1
ATOM 754 C CA . ALA A 1 94 ? 8.178 2.288 4.366 1.00 84.69 94 ALA A CA 1
ATOM 755 C C . ALA A 1 94 ? 8.429 1.709 2.964 1.00 84.69 94 ALA A C 1
ATOM 757 O O . ALA A 1 94 ? 9.354 2.142 2.277 1.00 84.69 94 ALA A O 1
ATOM 758 N N . VAL A 1 95 ? 7.565 0.799 2.503 1.00 84.06 95 VAL A N 1
ATOM 759 C CA . VAL A 1 95 ? 7.628 0.248 1.141 1.00 84.06 95 VAL A CA 1
ATOM 760 C C . VAL A 1 95 ? 7.418 1.343 0.092 1.00 84.06 95 VAL A C 1
ATOM 762 O O . VAL A 1 95 ? 8.186 1.410 -0.865 1.00 84.06 95 VAL A O 1
ATOM 765 N N . ALA A 1 96 ? 6.452 2.246 0.289 1.00 81.75 96 ALA A N 1
ATOM 766 C CA . ALA A 1 96 ? 6.210 3.375 -0.611 1.00 81.75 96 ALA A CA 1
ATOM 767 C C . ALA A 1 96 ? 7.435 4.291 -0.742 1.00 81.75 96 ALA A C 1
ATOM 769 O O . ALA A 1 96 ? 7.787 4.703 -1.846 1.00 81.75 96 ALA A O 1
ATOM 770 N N . PHE A 1 97 ? 8.118 4.579 0.369 1.00 82.19 97 PHE A N 1
ATOM 771 C CA . PHE A 1 97 ? 9.343 5.376 0.369 1.00 82.19 97 PHE A CA 1
ATOM 772 C C . PHE A 1 97 ? 10.503 4.667 -0.330 1.00 82.19 97 PHE A C 1
ATOM 774 O O . PHE A 1 97 ? 11.248 5.312 -1.072 1.00 82.19 97 PHE A O 1
ATOM 781 N N . ILE A 1 98 ? 10.672 3.359 -0.113 1.00 84.38 98 ILE A N 1
ATOM 782 C CA . ILE A 1 98 ? 11.714 2.571 -0.783 1.00 84.38 98 ILE A CA 1
ATOM 783 C C . ILE A 1 98 ? 11.464 2.544 -2.295 1.00 84.38 98 ILE A C 1
ATOM 785 O O . ILE A 1 98 ? 12.384 2.847 -3.053 1.00 84.38 98 ILE A O 1
ATOM 789 N N . ASP A 1 99 ? 10.231 2.268 -2.725 1.00 79.19 99 ASP A N 1
ATOM 790 C CA . ASP A 1 99 ? 9.832 2.239 -4.138 1.00 79.19 99 ASP A CA 1
ATOM 791 C C . ASP A 1 99 ? 10.011 3.618 -4.800 1.00 79.19 99 ASP A C 1
ATOM 793 O O . ASP A 1 99 ? 10.636 3.734 -5.857 1.00 79.19 99 ASP A O 1
ATOM 797 N N . ALA A 1 100 ? 9.582 4.697 -4.137 1.00 77.12 100 ALA A N 1
ATOM 798 C CA . ALA A 1 100 ? 9.797 6.061 -4.623 1.00 77.12 100 ALA A CA 1
ATOM 799 C C . ALA A 1 100 ? 11.293 6.407 -4.748 1.00 77.12 100 ALA A C 1
ATOM 801 O O . ALA A 1 100 ? 11.712 7.045 -5.719 1.00 77.12 100 ALA A O 1
ATOM 802 N N . ARG A 1 101 ? 12.119 5.963 -3.790 1.00 80.69 101 ARG A N 1
ATOM 803 C CA . ARG A 1 101 ? 13.572 6.190 -3.792 1.00 80.69 101 ARG A CA 1
ATOM 804 C C . ARG A 1 101 ? 14.300 5.366 -4.852 1.00 80.69 101 ARG A C 1
ATOM 806 O O . ARG A 1 101 ? 15.287 5.843 -5.403 1.00 80.69 101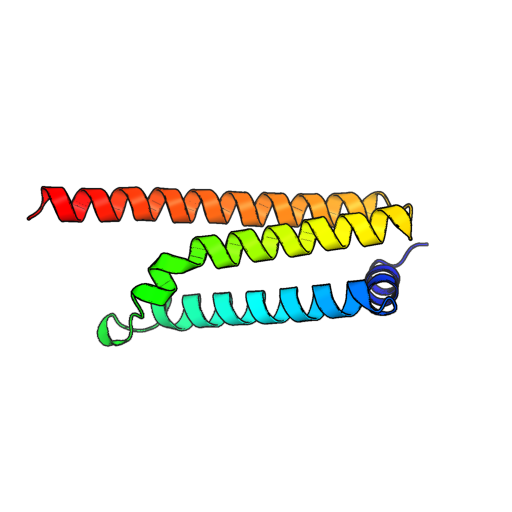 ARG A O 1
ATOM 813 N N . GLN A 1 102 ? 13.872 4.137 -5.119 1.00 77.38 102 GLN A N 1
ATOM 814 C CA . GLN A 1 102 ? 14.446 3.319 -6.190 1.00 77.38 102 GLN A CA 1
ATOM 815 C C . GLN A 1 102 ? 14.155 3.955 -7.553 1.00 77.38 102 GLN A C 1
ATOM 817 O O . GLN A 1 102 ? 15.075 4.208 -8.326 1.00 77.38 102 GLN A O 1
ATOM 822 N N . ARG A 1 103 ? 12.911 4.378 -7.787 1.00 71.12 103 ARG A N 1
ATOM 823 C CA . ARG A 1 103 ? 12.512 5.006 -9.055 1.00 71.12 103 ARG A CA 1
ATOM 824 C C . ARG A 1 103 ? 13.168 6.356 -9.308 1.00 71.12 103 ARG A C 1
ATOM 826 O O . ARG A 1 103 ? 13.447 6.687 -10.458 1.00 71.12 103 ARG A O 1
ATOM 833 N N . SER A 1 104 ? 13.414 7.152 -8.267 1.00 71.44 104 SER A N 1
ATOM 834 C CA . SER A 1 104 ? 14.130 8.420 -8.440 1.00 71.44 104 SER A CA 1
ATOM 835 C C . SER A 1 104 ? 15.579 8.193 -8.888 1.00 71.44 104 SER A C 1
ATOM 837 O O . SER A 1 104 ? 16.085 8.949 -9.721 1.00 71.44 104 SER A O 1
ATOM 839 N N . LYS A 1 105 ? 16.225 7.114 -8.423 1.00 73.69 105 LYS A N 1
ATOM 840 C CA . LYS A 1 105 ? 17.556 6.705 -8.897 1.00 73.69 105 LYS A CA 1
ATOM 841 C C . LYS A 1 105 ? 17.521 6.236 -10.349 1.00 73.69 105 LYS A C 1
ATOM 843 O O . LYS A 1 105 ? 18.345 6.698 -11.135 1.00 73.69 105 LYS A O 1
ATOM 848 N N . ASP A 1 106 ? 16.550 5.405 -10.718 1.00 67.38 106 ASP A N 1
ATOM 849 C CA . ASP A 1 106 ? 16.420 4.898 -12.091 1.00 67.38 106 ASP A CA 1
ATOM 850 C C . ASP A 1 106 ? 16.156 6.031 -13.092 1.00 67.38 106 ASP A C 1
ATOM 852 O O . ASP A 1 106 ? 16.792 6.100 -14.143 1.00 67.38 106 ASP A O 1
ATOM 856 N N . ALA A 1 107 ? 15.287 6.985 -12.737 1.00 66.31 107 ALA A N 1
ATOM 857 C CA . ALA A 1 107 ? 15.032 8.171 -13.555 1.00 66.31 107 ALA A CA 1
ATOM 858 C C . ALA A 1 107 ? 16.294 9.028 -13.747 1.00 66.31 107 ALA A C 1
ATOM 860 O O . ALA A 1 107 ? 16.528 9.542 -14.837 1.00 66.31 107 ALA A O 1
ATOM 861 N N . SER A 1 108 ? 17.123 9.150 -12.707 1.00 60.69 108 SER A N 1
ATOM 862 C CA . SER A 1 108 ? 18.388 9.892 -12.769 1.00 60.69 108 SER A CA 1
ATOM 863 C C . SER A 1 108 ? 19.421 9.183 -13.653 1.00 60.69 108 SER A C 1
ATOM 865 O O . SER A 1 108 ? 20.136 9.837 -14.404 1.00 60.69 108 SER A O 1
ATOM 867 N N . CYS A 1 109 ? 19.473 7.848 -13.615 1.00 57.78 109 CYS A N 1
ATOM 868 C CA . CYS A 1 109 ? 20.389 7.052 -14.434 1.00 57.78 109 CYS A CA 1
ATOM 869 C C . CYS A 1 109 ? 20.064 7.154 -15.934 1.00 57.78 109 CYS A C 1
ATOM 871 O O . CYS A 1 109 ? 20.974 7.314 -16.743 1.00 57.78 109 CYS A O 1
ATOM 873 N N . VAL A 1 110 ? 18.778 7.169 -16.305 1.00 58.50 110 VAL A N 1
ATOM 874 C CA . VAL A 1 110 ? 18.340 7.351 -17.704 1.00 58.50 110 VAL A CA 1
ATOM 875 C C . VAL A 1 110 ? 18.745 8.718 -18.272 1.00 58.50 110 VAL A C 1
ATOM 877 O O . VAL A 1 110 ? 19.014 8.822 -19.463 1.00 58.50 110 VAL A O 1
ATOM 880 N N . ILE A 1 111 ? 18.812 9.762 -17.440 1.00 60.50 111 ILE A N 1
ATOM 881 C CA . ILE A 1 111 ? 19.214 11.112 -17.874 1.00 60.50 111 ILE A CA 1
ATOM 882 C C . ILE A 1 111 ? 20.732 11.206 -18.099 1.00 60.50 111 ILE A C 1
ATOM 884 O O . ILE A 1 111 ? 21.164 11.983 -18.937 1.00 60.50 111 ILE A O 1
ATOM 888 N N . VAL A 1 112 ? 21.536 10.432 -17.362 1.00 56.91 112 VAL A N 1
ATOM 889 C CA . VAL A 1 112 ? 23.011 10.471 -17.437 1.00 56.91 112 VAL A CA 1
ATOM 890 C C . VAL A 1 112 ? 23.569 9.541 -18.522 1.00 56.91 112 VAL A C 1
ATOM 892 O O . VAL A 1 112 ? 24.660 9.780 -19.030 1.00 56.91 112 VAL A O 1
ATOM 895 N N . CYS A 1 113 ? 22.853 8.468 -18.865 1.00 52.16 113 CYS A N 1
ATOM 896 C CA . CYS A 1 113 ? 23.274 7.504 -19.887 1.00 52.16 113 CYS A CA 1
ATOM 897 C C . CYS A 1 113 ? 22.788 7.834 -21.312 1.00 52.16 113 CYS A C 1
ATOM 899 O O . CYS A 1 113 ? 23.101 7.074 -22.229 1.00 52.16 113 CYS A O 1
ATOM 901 N N . ASN A 1 114 ? 22.038 8.927 -21.483 1.00 46.78 114 ASN A N 1
ATOM 902 C CA . ASN A 1 114 ? 21.673 9.519 -22.775 1.00 46.78 114 ASN A CA 1
ATOM 903 C C . ASN A 1 114 ? 22.545 10.742 -23.062 1.00 46.78 114 ASN A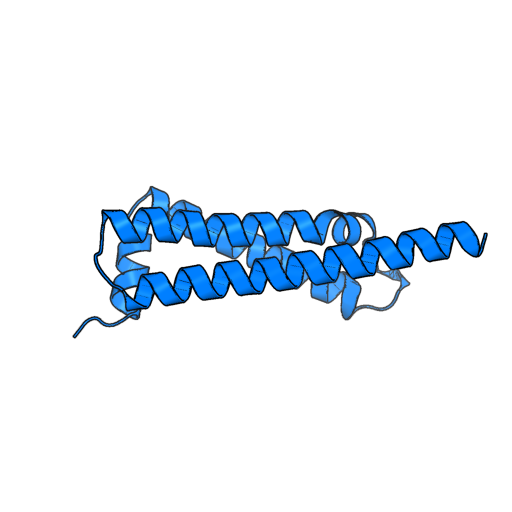 C 1
ATOM 905 O O . ASN A 1 114 ? 22.822 10.975 -24.258 1.00 46.78 114 ASN A O 1
#

Radius of gyration: 17.46 Å; chains: 1; bounding box: 45×23×49 Å

Sequence (114 aa):
MTDPRSLMHLVASTGEGAVLLWLLMALGVSIWIDAVINDLLPHRFHWRPALRQRHFILAAMAFCYVAQLYVAFFNLQSVGLLLYYIWNAAMIMAVAFIDARQRSKDASCVIVCN

Foldseek 3Di:
DDDVVVLLVVLCVDPVSVVLVVLLVVLVVLLVVLCCQAVPDPPVRHDVVSLVCNLVSLLVNLVSLVVSLVSCVVPHPDPVSNCVSVVSSVVSNVVSVVSVVVVVVVVVVVVVVD